Protein AF-A0A7Z1MGB6-F1 (afdb_monomer_lite)

Structure (mmCIF, N/CA/C/O backbone):
data_AF-A0A7Z1MGB6-F1
#
_entry.id   AF-A0A7Z1MGB6-F1
#
loop_
_atom_site.group_PDB
_atom_site.id
_atom_site.type_symbol
_atom_site.label_atom_id
_atom_site.label_alt_id
_atom_site.label_comp_id
_atom_site.label_asym_id
_atom_site.label_entity_id
_atom_site.label_seq_id
_atom_site.pdbx_PDB_ins_code
_atom_site.Cartn_x
_atom_site.Cartn_y
_atom_site.Cartn_z
_atom_site.occupancy
_atom_site.B_iso_or_equiv
_atom_site.auth_seq_id
_atom_site.auth_comp_id
_atom_site.auth_asym_id
_atom_site.auth_atom_id
_atom_site.pdbx_PDB_model_num
ATOM 1 N N . MET A 1 1 ? 28.156 0.388 -32.084 1.00 47.12 1 MET A N 1
ATOM 2 C CA . MET A 1 1 ? 27.018 0.775 -31.226 1.00 47.12 1 MET A CA 1
ATOM 3 C C . MET A 1 1 ? 27.277 0.193 -29.857 1.00 47.12 1 MET A C 1
ATOM 5 O O . MET A 1 1 ? 27.339 -1.025 -29.731 1.00 47.12 1 MET A O 1
ATOM 9 N N . ASP A 1 2 ? 27.576 1.076 -28.914 1.00 39.97 2 ASP A N 1
ATOM 10 C CA . ASP A 1 2 ? 28.070 0.761 -27.578 1.00 39.97 2 ASP A CA 1
ATOM 11 C C . ASP A 1 2 ? 26.962 0.119 -26.721 1.00 39.97 2 ASP A C 1
ATOM 13 O O . ASP A 1 2 ? 25.780 0.426 -26.888 1.00 39.97 2 ASP A O 1
ATOM 17 N N . TYR A 1 3 ? 27.312 -0.806 -25.827 1.00 48.50 3 TYR A N 1
ATOM 18 C CA . TYR A 1 3 ? 26.340 -1.604 -25.053 1.00 48.50 3 TYR A CA 1
ATOM 19 C C . TYR A 1 3 ? 25.435 -0.731 -24.155 1.00 48.50 3 TYR A C 1
ATOM 21 O O . TYR A 1 3 ? 24.328 -1.139 -23.797 1.00 48.50 3 TYR A O 1
ATOM 29 N N . GLN A 1 4 ? 25.894 0.484 -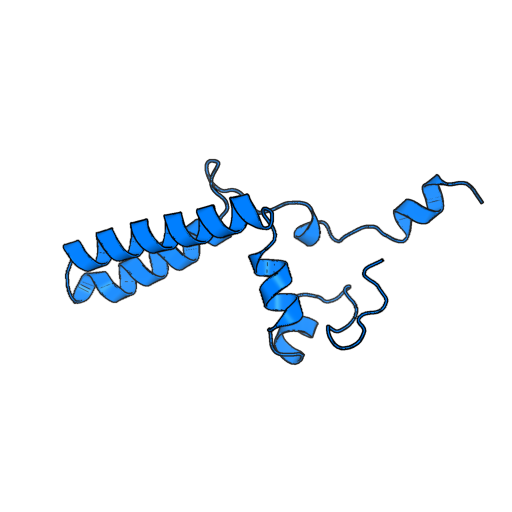23.839 1.00 49.88 4 GLN A N 1
ATOM 30 C CA . GLN A 1 4 ? 25.198 1.497 -23.043 1.00 49.88 4 GLN A CA 1
ATOM 31 C C . GLN A 1 4 ? 23.937 2.054 -23.732 1.00 49.88 4 GLN A C 1
ATOM 33 O O . GLN A 1 4 ? 22.933 2.296 -23.064 1.00 49.88 4 GLN A O 1
ATOM 38 N N . ASP A 1 5 ? 23.921 2.160 -25.067 1.00 46.69 5 ASP A N 1
ATOM 39 C CA . ASP A 1 5 ? 22.771 2.704 -25.816 1.00 46.69 5 ASP A CA 1
ATOM 40 C C . ASP A 1 5 ? 21.545 1.781 -25.768 1.00 46.69 5 ASP A C 1
ATOM 42 O O . ASP A 1 5 ? 20.397 2.230 -25.783 1.00 46.69 5 ASP A O 1
ATOM 46 N N . LYS A 1 6 ? 21.763 0.464 -25.659 1.00 46.59 6 LYS A N 1
ATOM 47 C CA . LYS A 1 6 ? 20.662 -0.504 -25.557 1.00 46.59 6 LYS A CA 1
ATOM 48 C C . LYS A 1 6 ? 19.921 -0.387 -24.228 1.00 46.59 6 LYS A C 1
ATOM 50 O O . LYS A 1 6 ? 18.713 -0.593 -24.199 1.00 46.59 6 LYS A O 1
ATOM 55 N N . GLN A 1 7 ? 20.606 -0.024 -23.145 1.00 47.78 7 GLN A N 1
ATOM 56 C CA . GLN A 1 7 ? 19.970 0.160 -21.836 1.00 47.78 7 GLN A CA 1
ATOM 57 C C . GLN A 1 7 ? 19.128 1.442 -21.786 1.00 47.78 7 GLN A C 1
ATOM 59 O O . GLN A 1 7 ? 18.072 1.448 -21.157 1.00 47.78 7 GLN A O 1
ATOM 64 N N . ALA A 1 8 ? 19.522 2.483 -22.527 1.00 48.97 8 ALA A N 1
ATOM 65 C CA . ALA A 1 8 ? 18.729 3.703 -22.670 1.00 48.97 8 ALA A CA 1
ATOM 66 C C . ALA A 1 8 ? 17.390 3.458 -23.403 1.00 48.97 8 ALA A C 1
ATOM 68 O O . ALA A 1 8 ? 16.373 4.068 -23.064 1.00 48.97 8 ALA A O 1
ATOM 69 N N . LEU A 1 9 ? 17.345 2.513 -24.351 1.00 46.81 9 LEU A N 1
ATOM 70 C CA . LEU A 1 9 ? 16.109 2.104 -25.039 1.00 46.81 9 LEU A CA 1
ATOM 71 C C . LEU A 1 9 ? 15.123 1.337 -24.138 1.00 46.81 9 LEU A C 1
ATOM 73 O O . LEU A 1 9 ? 13.915 1.421 -24.355 1.00 46.81 9 LEU A O 1
ATOM 77 N N . PHE A 1 10 ? 15.613 0.661 -2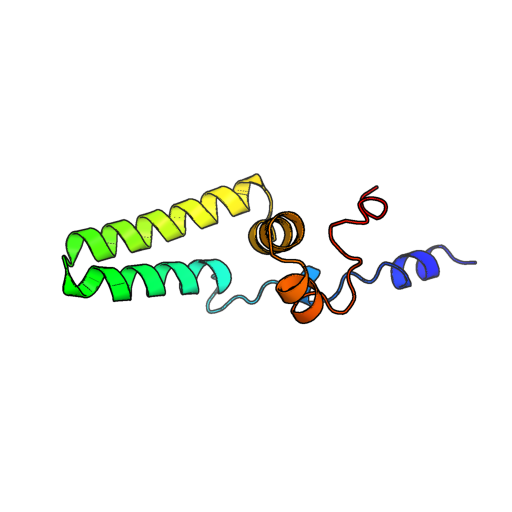3.095 1.00 51.28 10 PHE A N 1
ATOM 78 C CA . PHE A 1 10 ? 14.803 -0.003 -22.066 1.00 51.28 10 PHE A CA 1
ATOM 79 C C . PHE A 1 10 ? 14.765 0.799 -20.763 1.00 51.28 10 PHE A C 1
ATOM 81 O O . PHE A 1 10 ? 14.781 0.223 -19.673 1.00 51.28 10 PHE A O 1
ATOM 88 N N . THR A 1 11 ? 14.715 2.132 -20.847 1.00 49.72 11 THR A N 1
ATOM 89 C CA . THR A 1 11 ? 14.499 2.963 -19.658 1.00 49.72 11 THR A CA 1
ATOM 90 C C . THR A 1 11 ? 13.104 2.658 -19.111 1.00 49.72 11 THR A C 1
ATOM 92 O O . THR A 1 11 ? 12.105 3.249 -19.536 1.00 49.72 11 THR A O 1
ATOM 95 N N . PHE A 1 12 ? 13.019 1.690 -18.192 1.00 52.50 12 PHE A N 1
ATOM 96 C CA . PHE A 1 12 ? 11.799 1.407 -17.457 1.00 52.50 12 PHE A CA 1
ATOM 97 C C . PHE A 1 12 ? 11.345 2.722 -16.829 1.00 52.50 12 PHE A C 1
ATOM 99 O O . PHE A 1 12 ? 12.154 3.408 -16.200 1.00 52.50 12 PHE A O 1
ATOM 106 N N . PRO A 1 13 ? 10.083 3.123 -17.029 1.00 54.53 13 PRO A N 1
ATOM 107 C CA . PRO A 1 13 ? 9.606 4.387 -16.504 1.00 54.53 13 PRO A CA 1
ATOM 108 C C . PRO A 1 13 ? 9.908 4.493 -15.007 1.00 54.53 13 PRO A C 1
ATOM 110 O O . PRO A 1 13 ? 9.788 3.499 -14.301 1.00 54.53 13 PRO A O 1
ATOM 113 N N . ASN A 1 14 ? 10.248 5.675 -14.492 1.00 52.44 14 ASN A N 1
ATOM 114 C CA . ASN A 1 14 ? 10.584 5.822 -13.068 1.00 52.44 14 ASN A CA 1
ATOM 115 C C . ASN A 1 14 ? 9.455 5.341 -12.138 1.00 52.44 14 ASN A C 1
ATOM 117 O O . ASN A 1 14 ? 9.738 4.737 -11.113 1.00 52.44 14 ASN A O 1
ATOM 121 N N . TYR A 1 15 ? 8.181 5.474 -12.529 1.00 55.75 15 TYR A N 1
ATOM 122 C CA . TYR A 1 15 ? 7.050 4.894 -11.781 1.00 55.75 15 TYR A CA 1
ATOM 123 C C . TYR A 1 15 ? 7.070 3.352 -11.748 1.00 55.75 15 TYR A C 1
ATOM 125 O O . TYR A 1 15 ? 6.468 2.730 -10.875 1.00 55.75 15 TYR A O 1
ATOM 133 N N . LEU A 1 16 ? 7.782 2.739 -12.696 1.00 55.09 16 LEU A N 1
ATOM 134 C CA . LEU A 1 16 ? 8.101 1.322 -12.852 1.00 55.09 16 LEU A CA 1
ATOM 135 C C . LEU A 1 16 ? 9.424 0.912 -12.154 1.00 55.09 16 LEU A C 1
ATOM 137 O O . LEU A 1 16 ? 9.670 -0.285 -12.037 1.00 55.09 16 LEU A O 1
ATOM 141 N N . GLN A 1 17 ? 10.203 1.854 -11.589 1.00 53.00 17 GLN A N 1
ATOM 142 C CA . GLN A 1 17 ? 11.407 1.588 -10.770 1.00 53.00 17 GLN A CA 1
ATOM 143 C C . GLN A 1 17 ? 11.330 2.064 -9.303 1.00 53.00 17 GLN A C 1
ATOM 145 O O . GLN A 1 17 ? 11.515 1.246 -8.403 1.00 53.00 17 GLN A O 1
ATOM 150 N N . SER A 1 18 ? 10.859 3.279 -9.000 1.00 55.06 18 SER A N 1
ATOM 151 C CA . SER A 1 18 ? 10.626 3.769 -7.627 1.00 55.06 18 SER A CA 1
ATOM 152 C C . SER A 1 18 ? 9.162 3.641 -7.167 1.00 55.06 18 SER A C 1
ATOM 154 O O . SER A 1 18 ? 8.233 4.086 -7.840 1.00 55.06 18 SER A O 1
ATOM 156 N N . GLY A 1 19 ? 8.936 2.946 -6.048 1.00 62.62 19 GLY A N 1
ATOM 157 C CA . GLY A 1 19 ? 7.650 2.965 -5.341 1.00 62.62 19 GLY A CA 1
ATOM 158 C C . GLY A 1 19 ? 7.580 4.198 -4.443 1.00 62.62 19 GLY A C 1
ATOM 159 O O . GLY A 1 19 ? 8.594 4.580 -3.856 1.00 62.62 19 GLY A O 1
ATOM 160 N N . ILE A 1 20 ? 6.415 4.841 -4.348 1.00 65.50 20 ILE A N 1
ATOM 161 C CA . ILE A 1 20 ? 6.244 5.993 -3.457 1.00 65.50 20 ILE A CA 1
ATOM 162 C C . ILE A 1 20 ? 6.167 5.460 -2.027 1.00 65.50 20 ILE A C 1
ATOM 164 O O . ILE A 1 20 ? 5.206 4.789 -1.649 1.00 65.50 20 ILE A O 1
ATOM 168 N N . ASN A 1 21 ? 7.195 5.755 -1.236 1.00 71.25 21 ASN A N 1
ATOM 169 C CA . ASN A 1 21 ? 7.247 5.400 0.175 1.00 71.25 21 ASN A CA 1
ATOM 170 C C . ASN A 1 21 ? 6.943 6.644 1.013 1.00 71.25 21 ASN A C 1
ATOM 172 O O . ASN A 1 21 ? 7.597 7.673 0.856 1.00 71.25 21 ASN A O 1
ATOM 176 N N . ILE A 1 22 ? 5.981 6.538 1.925 1.00 68.75 22 ILE A N 1
ATOM 177 C CA . ILE A 1 22 ? 5.693 7.547 2.943 1.00 68.75 22 ILE A CA 1
ATOM 178 C C . ILE A 1 22 ? 6.089 6.947 4.291 1.00 68.75 22 ILE A C 1
ATOM 180 O O . ILE A 1 22 ? 5.637 5.863 4.647 1.00 68.75 22 ILE A O 1
ATOM 184 N N . ALA A 1 23 ? 6.962 7.634 5.031 1.00 69.69 23 ALA A N 1
ATOM 185 C CA . ALA A 1 23 ? 7.428 7.197 6.353 1.00 69.69 23 ALA A CA 1
ATOM 186 C C . ALA A 1 23 ? 8.008 5.760 6.386 1.00 69.69 23 ALA A C 1
ATOM 188 O O . ALA A 1 23 ? 7.829 5.030 7.355 1.00 69.69 23 ALA A O 1
ATOM 189 N N . GLY A 1 24 ? 8.687 5.334 5.312 1.00 69.88 24 GLY A N 1
ATOM 190 C CA . GLY A 1 24 ? 9.282 3.992 5.206 1.00 69.88 24 GLY A CA 1
ATOM 191 C C . GLY A 1 24 ? 8.307 2.882 4.797 1.00 69.88 24 GLY A C 1
ATOM 192 O O . GLY A 1 24 ? 8.732 1.745 4.594 1.00 69.88 24 GLY A O 1
ATOM 193 N N . PHE A 1 25 ? 7.027 3.209 4.607 1.00 66.12 25 PHE A N 1
ATOM 194 C CA . PHE A 1 25 ? 6.008 2.284 4.130 1.00 66.12 25 PHE A CA 1
ATOM 195 C C . PHE A 1 25 ? 5.555 2.655 2.715 1.00 66.12 25 PHE A C 1
ATOM 197 O O . PHE A 1 25 ? 5.355 3.834 2.414 1.00 66.12 25 PHE A O 1
ATOM 204 N N . PRO A 1 26 ? 5.370 1.676 1.823 1.00 76.81 26 PRO A N 1
ATOM 205 C CA . PRO A 1 26 ? 4.878 1.950 0.481 1.00 76.81 26 PRO A CA 1
ATOM 206 C C . PRO A 1 26 ? 3.409 2.381 0.535 1.00 76.81 26 PRO A C 1
ATOM 208 O O . PRO A 1 26 ? 2.565 1.711 1.137 1.00 76.81 26 PRO A O 1
ATOM 211 N N . ILE A 1 27 ? 3.093 3.497 -0.123 1.00 77.75 27 ILE A N 1
ATOM 212 C CA . ILE A 1 27 ? 1.758 4.111 -0.094 1.00 77.75 27 ILE A CA 1
ATOM 213 C C . ILE A 1 27 ? 0.670 3.157 -0.606 1.00 77.75 27 ILE A C 1
ATOM 215 O O . ILE A 1 27 ? -0.449 3.152 -0.096 1.00 77.75 27 ILE A O 1
ATOM 219 N N . ASP A 1 28 ? 1.044 2.282 -1.540 1.00 76.62 28 ASP A N 1
ATOM 220 C CA . ASP A 1 28 ? 0.168 1.286 -2.154 1.00 76.62 28 ASP A CA 1
ATOM 221 C C . ASP A 1 28 ? -0.312 0.211 -1.161 1.00 76.62 28 ASP A C 1
ATOM 223 O O . ASP A 1 28 ? -1.279 -0.488 -1.440 1.00 76.62 28 ASP A O 1
ATOM 227 N N . GLU A 1 29 ? 0.363 0.037 -0.017 1.00 79.00 29 GLU A N 1
ATOM 228 C CA . GLU A 1 29 ? -0.100 -0.830 1.084 1.00 79.00 29 GLU A CA 1
ATOM 229 C C . GLU A 1 29 ? -1.026 -0.082 2.044 1.00 79.00 29 GLU A C 1
ATOM 231 O O . GLU A 1 29 ? -2.028 -0.626 2.515 1.00 79.00 29 GLU A O 1
ATOM 236 N N . ILE A 1 30 ? -0.688 1.172 2.344 1.00 83.62 30 ILE A N 1
ATOM 237 C CA . ILE A 1 30 ? -1.382 1.972 3.354 1.00 83.62 30 ILE A CA 1
ATOM 238 C C . ILE A 1 30 ? -2.763 2.398 2.855 1.00 83.62 30 ILE A C 1
ATOM 240 O O . ILE A 1 30 ? -3.749 2.252 3.575 1.00 83.62 30 ILE A O 1
ATOM 244 N N . LEU A 1 31 ? -2.845 2.897 1.622 1.00 86.19 31 LEU A N 1
ATOM 245 C CA . LEU A 1 31 ? -4.070 3.454 1.053 1.00 86.19 31 LEU A CA 1
ATOM 246 C C . LEU A 1 31 ? -5.249 2.457 1.041 1.00 86.19 31 LEU A C 1
ATOM 248 O O . LEU A 1 31 ? -6.304 2.809 1.576 1.00 86.19 31 LEU A O 1
ATOM 252 N N . PRO A 1 32 ? -5.112 1.211 0.535 1.00 86.12 32 PRO A N 1
ATOM 253 C CA . PRO A 1 32 ? -6.207 0.239 0.588 1.00 86.12 32 PRO A CA 1
ATOM 254 C C . PRO A 1 32 ? -6.548 -0.196 2.020 1.00 86.12 32 PRO A C 1
ATOM 256 O O . PRO A 1 32 ? -7.716 -0.434 2.326 1.00 86.12 32 PRO A O 1
ATOM 259 N N . SER A 1 33 ? -5.558 -0.255 2.914 1.00 87.44 33 SER A N 1
ATOM 260 C CA . SER A 1 33 ? -5.771 -0.636 4.316 1.00 87.44 33 SER A CA 1
ATOM 261 C C . SER A 1 33 ? -6.594 0.419 5.068 1.00 87.44 33 SER A C 1
ATOM 263 O O . SER A 1 33 ? -7.555 0.077 5.759 1.00 87.44 33 SER A O 1
ATOM 265 N N . ILE A 1 34 ? -6.290 1.708 4.868 1.00 89.38 34 ILE A N 1
ATOM 266 C CA . ILE A 1 34 ? -7.069 2.829 5.422 1.00 89.38 34 ILE A CA 1
ATOM 267 C C . ILE A 1 34 ? -8.484 2.857 4.837 1.00 89.38 34 ILE A C 1
ATOM 269 O O . ILE A 1 34 ? -9.441 3.109 5.568 1.00 89.38 34 ILE A O 1
ATOM 273 N N . LEU A 1 35 ? -8.637 2.576 3.541 1.00 90.50 35 LEU A N 1
ATOM 274 C CA . LEU A 1 35 ? -9.946 2.553 2.889 1.00 90.50 35 LEU A CA 1
ATOM 275 C C . LEU A 1 35 ? -10.854 1.489 3.521 1.00 90.50 35 LEU A C 1
ATOM 277 O O . LEU A 1 35 ? -11.994 1.783 3.883 1.00 90.50 35 LEU A O 1
ATOM 281 N N . VAL A 1 36 ? -10.337 0.276 3.736 1.00 89.75 36 VAL A N 1
ATOM 282 C CA . VAL A 1 36 ? -11.092 -0.791 4.410 1.00 89.75 36 VAL A CA 1
ATOM 283 C C . VAL A 1 36 ? -11.366 -0.465 5.872 1.00 89.75 36 VAL A C 1
ATOM 285 O O . VAL A 1 36 ? -12.474 -0.717 6.345 1.00 89.75 36 VAL A O 1
ATOM 288 N N . PHE A 1 37 ? -10.413 0.152 6.572 1.00 91.38 37 PHE A N 1
ATOM 289 C CA . PHE A 1 37 ? -10.653 0.649 7.922 1.00 91.38 37 PHE A CA 1
ATOM 290 C C . PHE A 1 37 ? -11.831 1.631 7.952 1.00 91.38 37 PHE A C 1
ATOM 292 O O . PHE A 1 37 ? -12.762 1.426 8.724 1.00 91.38 37 PHE A O 1
ATOM 299 N N . ALA A 1 38 ? -11.832 2.647 7.084 1.00 89.94 38 ALA A N 1
ATOM 300 C CA . ALA A 1 38 ? -12.880 3.664 7.028 1.00 89.94 38 ALA A CA 1
ATOM 301 C C . ALA A 1 38 ? -14.261 3.073 6.692 1.00 89.94 38 ALA A C 1
ATOM 303 O O . ALA A 1 38 ? -15.257 3.465 7.300 1.00 89.94 38 ALA A O 1
ATOM 304 N N . LEU A 1 39 ? -14.322 2.099 5.776 1.00 91.12 39 LEU A N 1
ATOM 305 C CA . LEU A 1 39 ? -15.567 1.403 5.434 1.00 91.12 39 LEU A CA 1
ATOM 306 C C . LEU A 1 39 ? -16.116 0.580 6.606 1.00 91.12 39 LEU A C 1
ATOM 308 O O . LEU A 1 39 ? -17.310 0.630 6.895 1.00 91.12 39 LEU A O 1
ATOM 312 N N . LEU A 1 40 ? -15.253 -0.176 7.289 1.00 90.56 40 LEU A N 1
ATOM 313 C CA . LEU A 1 40 ? -15.662 -1.084 8.362 1.00 90.56 40 LEU A CA 1
ATOM 314 C C . LEU A 1 40 ? -15.846 -0.382 9.715 1.00 90.56 40 LEU A C 1
ATOM 316 O O . LEU A 1 40 ? -16.500 -0.939 10.600 1.00 90.56 40 LEU A O 1
ATOM 320 N N . PHE A 1 41 ? -15.310 0.832 9.883 1.00 88.81 41 PHE A N 1
ATOM 321 C CA . PHE A 1 41 ? -15.331 1.572 11.148 1.00 88.81 41 PHE A CA 1
ATOM 322 C C . PHE A 1 41 ? -16.749 1.806 11.678 1.00 88.81 41 PHE A C 1
ATOM 324 O O . PHE A 1 41 ? -16.983 1.691 12.881 1.00 88.81 41 PHE A O 1
ATOM 331 N N . ASN A 1 42 ? -17.698 2.077 10.777 1.00 87.44 42 ASN A N 1
ATOM 332 C CA . ASN A 1 42 ? -19.099 2.314 11.131 1.00 87.44 42 ASN A CA 1
ATOM 333 C C . ASN A 1 42 ? -19.853 1.032 11.523 1.00 87.44 42 ASN A C 1
ATOM 335 O O . ASN A 1 42 ? -20.869 1.115 12.204 1.00 87.44 42 ASN A O 1
ATOM 339 N N . PHE A 1 43 ? -19.360 -0.144 11.124 1.00 87.56 43 PHE A N 1
ATOM 340 C CA . PHE A 1 43 ? -19.996 -1.425 11.435 1.00 87.56 43 PHE A CA 1
ATOM 341 C C . PHE A 1 43 ? -19.485 -2.006 12.750 1.00 87.56 43 PHE A C 1
ATOM 343 O O . PHE A 1 43 ? -20.264 -2.303 13.653 1.00 87.56 43 PHE A O 1
ATOM 350 N N . ASN A 1 44 ? -18.170 -2.201 12.863 1.00 90.88 44 ASN A N 1
ATOM 351 C CA . ASN A 1 44 ? -17.561 -2.768 14.059 1.00 90.88 44 ASN A CA 1
ATOM 352 C C . ASN A 1 44 ? -16.074 -2.410 14.121 1.00 90.88 44 ASN A C 1
ATOM 354 O O . ASN A 1 44 ? -15.288 -2.791 13.254 1.00 90.88 44 ASN A O 1
ATOM 358 N N . LYS A 1 45 ? -15.675 -1.729 15.199 1.00 91.06 45 LYS A N 1
ATOM 359 C CA . LYS A 1 45 ? -14.305 -1.236 15.406 1.00 91.06 45 LYS A CA 1
ATOM 360 C C . LYS A 1 45 ? -13.270 -2.365 15.438 1.00 91.06 45 LYS A C 1
ATOM 362 O O . LYS A 1 45 ? -12.186 -2.204 14.889 1.00 91.06 45 LYS A O 1
ATOM 367 N N . ILE A 1 46 ? -13.604 -3.512 16.036 1.00 92.06 46 ILE A N 1
ATOM 368 C CA . ILE A 1 46 ? -12.689 -4.662 16.123 1.00 92.06 46 ILE A CA 1
ATOM 369 C C . ILE A 1 46 ? -12.482 -5.267 14.733 1.00 92.06 46 ILE A C 1
ATOM 371 O O . ILE A 1 46 ? -11.349 -5.526 14.333 1.00 92.06 46 ILE A O 1
ATOM 375 N N . VAL A 1 47 ? -13.568 -5.425 13.971 1.00 90.88 47 VAL A N 1
ATOM 376 C CA . VAL A 1 47 ? -13.516 -5.943 12.595 1.00 90.88 47 VAL A CA 1
ATOM 377 C C . VAL A 1 47 ? -12.777 -4.971 11.677 1.00 90.88 47 VAL A C 1
ATOM 379 O O . VAL A 1 47 ? -11.997 -5.409 10.839 1.00 90.88 47 VAL A O 1
ATOM 382 N N . ALA A 1 48 ? -12.948 -3.661 11.864 1.00 89.50 48 ALA A N 1
ATOM 383 C CA . ALA A 1 48 ? -12.226 -2.645 11.105 1.00 89.50 48 ALA A CA 1
ATOM 384 C C . ALA A 1 48 ? -10.712 -2.710 11.342 1.00 89.50 48 ALA A C 1
ATOM 386 O O . ALA A 1 48 ? -9.936 -2.682 10.387 1.00 89.50 48 ALA A O 1
ATOM 387 N N . ILE A 1 49 ? -10.287 -2.844 12.603 1.00 91.25 49 ILE A N 1
ATOM 388 C CA . ILE A 1 49 ? -8.868 -2.980 12.959 1.00 91.25 49 ILE A CA 1
ATOM 389 C C . ILE A 1 49 ? -8.302 -4.29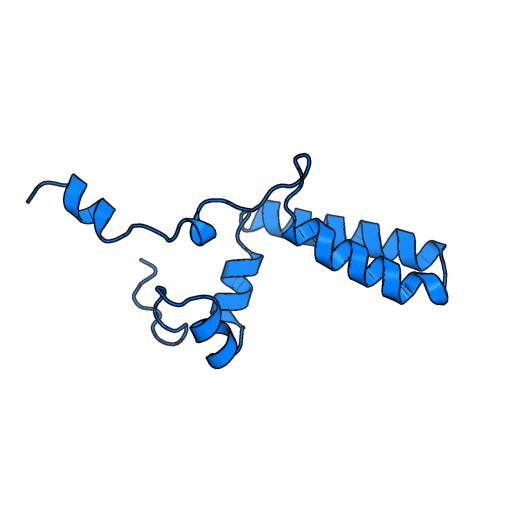5 12.411 1.00 91.25 49 ILE A C 1
ATOM 391 O O . ILE A 1 49 ? -7.264 -4.283 11.749 1.00 91.25 49 ILE A O 1
ATOM 395 N N . ALA A 1 50 ? -8.994 -5.418 12.630 1.00 92.31 50 ALA A N 1
ATOM 396 C CA . ALA A 1 50 ? -8.569 -6.725 12.131 1.00 92.31 50 ALA A CA 1
ATOM 397 C C . ALA A 1 50 ? -8.496 -6.756 10.596 1.00 92.31 50 ALA A C 1
ATOM 399 O O . ALA A 1 50 ? -7.532 -7.273 10.035 1.00 92.31 50 ALA A O 1
ATOM 400 N N . GLY A 1 51 ? -9.474 -6.150 9.919 1.00 90.81 51 GLY A N 1
ATOM 401 C CA . GLY A 1 51 ? -9.510 -6.011 8.467 1.00 90.81 51 GLY A CA 1
ATOM 402 C C . GLY A 1 51 ? -8.350 -5.170 7.941 1.00 90.81 51 GLY A C 1
ATOM 403 O O . GLY A 1 51 ? -7.667 -5.603 7.019 1.00 90.81 51 GLY A O 1
ATOM 404 N N . CYS A 1 52 ? -8.073 -4.021 8.563 1.00 90.69 52 CYS A N 1
ATOM 405 C CA . CYS A 1 52 ? -6.954 -3.146 8.203 1.00 90.69 52 CYS A CA 1
ATOM 406 C C . CYS A 1 52 ? -5.600 -3.863 8.320 1.00 90.69 52 CYS A C 1
ATOM 408 O O . CYS A 1 52 ? -4.828 -3.900 7.360 1.00 90.69 52 CYS A O 1
ATOM 410 N N . ILE A 1 53 ? -5.336 -4.497 9.468 1.00 89.62 53 ILE A N 1
ATOM 411 C CA . ILE A 1 53 ? -4.091 -5.242 9.705 1.00 89.62 53 ILE A CA 1
ATOM 412 C C . ILE A 1 53 ? -3.993 -6.438 8.752 1.00 89.62 53 ILE A C 1
ATOM 414 O O . ILE A 1 53 ? -2.942 -6.667 8.154 1.00 89.62 53 ILE A O 1
ATOM 418 N N . GLY A 1 54 ? -5.086 -7.185 8.578 1.00 91.19 54 GLY A N 1
ATOM 419 C CA . GLY A 1 54 ? -5.138 -8.344 7.693 1.00 91.19 54 GLY A CA 1
ATOM 420 C C . GLY A 1 54 ? -4.828 -7.984 6.241 1.00 91.19 54 GLY A C 1
ATOM 421 O O . GLY A 1 54 ? -4.016 -8.655 5.605 1.00 91.19 54 GLY A O 1
ATOM 422 N N . LEU A 1 55 ? -5.408 -6.897 5.726 1.00 88.75 55 LEU A N 1
ATOM 423 C CA . LEU A 1 55 ? -5.145 -6.420 4.367 1.00 88.75 55 LEU A CA 1
ATOM 424 C C . LEU A 1 55 ? -3.711 -5.934 4.196 1.00 88.75 55 LEU A C 1
ATOM 426 O O . LEU A 1 55 ? -3.054 -6.317 3.227 1.00 88.75 55 LEU A O 1
ATOM 430 N N . PHE A 1 56 ? -3.206 -5.165 5.159 1.00 89.00 56 PHE A N 1
ATOM 431 C CA . PHE A 1 56 ? -1.823 -4.706 5.153 1.00 89.00 56 PHE A CA 1
ATOM 432 C C . PHE A 1 56 ? -0.841 -5.887 5.093 1.00 89.00 56 PHE A C 1
ATOM 434 O O . PHE A 1 56 ? 0.036 -5.933 4.228 1.00 89.00 56 PHE A O 1
ATOM 441 N N . LEU A 1 57 ? -1.026 -6.892 5.957 1.00 88.19 57 LEU A N 1
ATOM 442 C CA . LEU A 1 57 ? -0.195 -8.098 5.974 1.00 88.19 57 LEU A CA 1
ATOM 443 C C . LEU A 1 57 ? -0.353 -8.937 4.704 1.00 88.19 57 LEU A C 1
ATOM 445 O O . LEU A 1 57 ? 0.635 -9.492 4.218 1.00 88.19 57 LEU A O 1
ATOM 449 N N . CYS A 1 58 ? -1.562 -9.019 4.146 1.00 86.75 58 CYS A N 1
ATOM 450 C CA . CYS A 1 58 ? -1.826 -9.739 2.905 1.00 86.75 58 CYS A CA 1
ATOM 451 C C . CYS A 1 58 ? -1.055 -9.111 1.735 1.00 86.75 58 CYS A C 1
ATOM 453 O O . CYS A 1 58 ? -0.277 -9.794 1.064 1.00 86.75 58 CYS A O 1
ATOM 455 N N . ILE A 1 59 ? -1.170 -7.792 1.551 1.00 84.31 59 ILE A N 1
ATOM 456 C CA . ILE A 1 59 ? -0.455 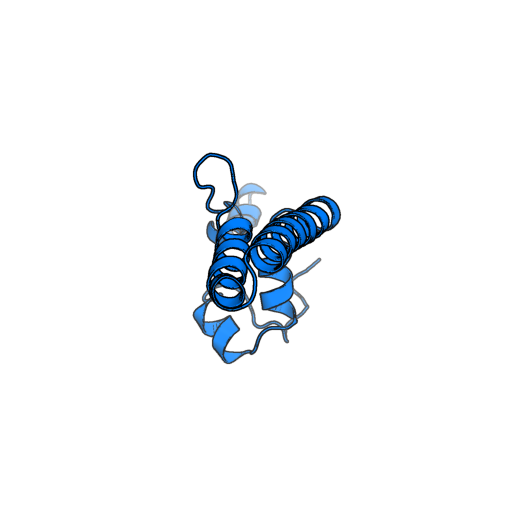-7.063 0.496 1.00 84.31 59 ILE A CA 1
ATOM 457 C C . ILE A 1 59 ? 1.060 -7.163 0.703 1.00 84.31 59 ILE A C 1
ATOM 459 O O . ILE A 1 59 ? 1.799 -7.427 -0.250 1.00 84.31 59 ILE A O 1
ATOM 463 N N . ARG A 1 60 ? 1.534 -7.012 1.945 1.00 83.44 60 ARG A N 1
ATOM 464 C CA . ARG A 1 60 ? 2.956 -7.145 2.278 1.00 83.44 60 ARG A CA 1
ATOM 465 C C . ARG A 1 60 ? 3.484 -8.545 1.967 1.00 83.44 60 ARG A C 1
ATOM 467 O O . ARG A 1 60 ? 4.553 -8.675 1.379 1.00 83.44 60 ARG A O 1
ATOM 474 N N . SER A 1 61 ? 2.725 -9.589 2.291 1.00 84.31 61 SER A N 1
ATOM 475 C CA . SER A 1 61 ? 3.088 -10.979 1.984 1.00 84.31 61 SER A CA 1
ATOM 476 C C . SER A 1 61 ? 3.177 -11.223 0.476 1.00 84.31 61 SER A C 1
ATOM 478 O O . SER A 1 61 ? 4.116 -11.870 0.010 1.00 84.31 61 SER A O 1
ATOM 480 N N . LEU A 1 62 ? 2.243 -10.662 -0.298 1.00 82.25 62 LEU A N 1
ATOM 481 C CA . LEU A 1 62 ? 2.279 -10.703 -1.761 1.00 82.25 62 LEU A CA 1
ATOM 482 C C . LEU A 1 62 ? 3.520 -9.994 -2.312 1.00 82.25 62 LEU A C 1
ATOM 484 O O . LEU A 1 62 ? 4.222 -10.553 -3.151 1.00 82.25 62 LEU A O 1
ATOM 488 N N . LYS A 1 63 ? 3.842 -8.802 -1.809 1.00 76.75 63 LYS A N 1
ATOM 489 C CA . LYS A 1 63 ? 5.022 -8.048 -2.251 1.00 76.75 63 LYS A CA 1
ATOM 490 C C . LYS A 1 63 ? 6.345 -8.704 -1.868 1.00 76.75 63 LYS A C 1
ATOM 492 O O . LYS A 1 63 ? 7.290 -8.624 -2.644 1.00 76.75 63 LYS A O 1
ATOM 497 N N . ILE A 1 64 ? 6.419 -9.375 -0.717 1.00 79.69 64 ILE A N 1
ATOM 498 C CA . ILE A 1 64 ? 7.602 -10.163 -0.337 1.00 79.69 64 ILE A CA 1
ATOM 499 C C . ILE A 1 64 ? 7.812 -11.321 -1.324 1.00 79.69 64 ILE A C 1
ATOM 501 O O . ILE A 1 64 ? 8.946 -11.596 -1.701 1.00 79.69 64 ILE A O 1
ATOM 505 N N . ARG A 1 65 ? 6.734 -11.984 -1.770 1.00 76.88 65 ARG A N 1
ATOM 506 C CA . ARG A 1 65 ? 6.816 -13.152 -2.666 1.00 76.88 65 ARG A CA 1
ATOM 507 C C . ARG A 1 65 ? 7.028 -12.798 -4.137 1.00 76.88 65 ARG A C 1
ATOM 509 O O . ARG A 1 65 ? 7.798 -13.469 -4.810 1.00 76.88 65 ARG A O 1
ATOM 516 N N . PHE A 1 66 ? 6.334 -11.781 -4.638 1.00 71.12 66 PHE A N 1
ATOM 517 C CA . PHE A 1 66 ? 6.290 -11.450 -6.068 1.00 71.12 66 PHE A CA 1
ATOM 518 C C . PHE A 1 66 ? 7.031 -10.153 -6.426 1.00 71.12 66 PHE A C 1
ATOM 520 O O . PHE A 1 66 ? 7.034 -9.733 -7.582 1.00 71.12 66 PHE A O 1
ATOM 527 N N . GLY A 1 67 ? 7.656 -9.506 -5.443 1.00 69.25 67 GLY A N 1
ATOM 528 C CA . GLY A 1 67 ? 8.353 -8.236 -5.603 1.00 69.25 67 GLY A CA 1
ATOM 529 C C . GLY A 1 67 ? 7.469 -7.021 -5.311 1.00 69.25 67 GLY A C 1
ATOM 530 O O . GLY A 1 67 ? 6.237 -7.062 -5.371 1.00 69.25 67 GLY A O 1
ATOM 531 N N . SER A 1 68 ? 8.114 -5.889 -5.016 1.00 65.88 68 SER A N 1
ATOM 532 C CA . SER A 1 68 ? 7.458 -4.645 -4.571 1.00 65.88 68 SER A CA 1
ATOM 533 C C . SER A 1 68 ? 6.424 -4.085 -5.559 1.00 65.88 68 SER A C 1
ATOM 535 O O . SER A 1 68 ? 5.560 -3.299 -5.174 1.00 65.88 68 SER A O 1
ATOM 537 N N . ARG A 1 69 ? 6.488 -4.521 -6.823 1.00 66.44 69 ARG A N 1
ATOM 538 C CA . ARG A 1 69 ? 5.700 -4.029 -7.962 1.00 66.44 69 ARG A CA 1
ATOM 539 C C . ARG A 1 69 ? 4.600 -4.982 -8.404 1.00 66.44 69 ARG A C 1
ATOM 541 O O . ARG A 1 69 ? 3.989 -4.751 -9.446 1.00 66.44 69 ARG A O 1
ATOM 548 N N . PHE A 1 70 ? 4.318 -6.009 -7.602 1.00 71.00 70 PHE A N 1
ATOM 549 C CA . PHE A 1 70 ? 3.280 -6.992 -7.891 1.00 71.00 70 PHE A CA 1
ATOM 550 C C . PHE A 1 70 ? 1.936 -6.345 -8.233 1.00 71.00 70 PHE A C 1
ATOM 552 O O . PHE A 1 70 ? 1.320 -6.746 -9.205 1.00 71.00 70 PHE A O 1
ATOM 559 N N . ILE A 1 71 ? 1.512 -5.309 -7.501 1.00 70.62 71 ILE A N 1
ATOM 560 C CA . ILE A 1 71 ? 0.220 -4.638 -7.733 1.00 70.62 71 ILE A CA 1
ATOM 561 C C . ILE A 1 71 ? 0.177 -3.987 -9.119 1.00 70.62 71 ILE A C 1
ATOM 563 O O . ILE A 1 71 ? -0.785 -4.169 -9.855 1.00 70.62 71 ILE A O 1
ATOM 567 N N . VAL A 1 72 ? 1.237 -3.270 -9.499 1.00 68.94 72 VAL A N 1
ATOM 568 C CA . VAL A 1 72 ? 1.344 -2.613 -10.810 1.00 68.94 72 VAL A CA 1
ATOM 569 C C . VAL A 1 72 ? 1.379 -3.655 -11.924 1.00 68.94 72 VAL A C 1
ATOM 571 O O . VAL A 1 72 ? 0.725 -3.482 -12.946 1.00 68.94 72 VAL A O 1
ATOM 574 N N . HIS A 1 73 ? 2.100 -4.758 -11.716 1.00 69.06 73 HIS A N 1
ATOM 575 C CA . HIS A 1 73 ? 2.165 -5.859 -12.671 1.00 69.06 73 HIS A CA 1
ATOM 576 C C . HIS A 1 73 ? 0.810 -6.572 -12.792 1.00 69.06 73 HIS A C 1
ATOM 578 O O . HIS A 1 73 ? 0.347 -6.846 -13.892 1.00 69.06 73 HIS A O 1
ATOM 584 N N . PHE A 1 74 ? 0.132 -6.807 -11.671 1.00 72.44 74 PHE A N 1
ATOM 585 C CA . PHE A 1 74 ? -1.196 -7.403 -11.617 1.00 72.44 74 PHE A CA 1
ATOM 586 C C . PHE A 1 74 ? -2.233 -6.515 -12.313 1.00 72.44 74 PHE A C 1
ATOM 588 O O . PHE A 1 74 ? -2.980 -7.004 -13.151 1.00 72.44 74 PHE A O 1
ATOM 595 N N . MET A 1 75 ? -2.231 -5.205 -12.045 1.00 69.25 75 MET A N 1
ATOM 596 C CA . MET A 1 75 ? -3.084 -4.240 -12.747 1.00 69.25 75 MET A CA 1
ATOM 597 C C . MET A 1 75 ? -2.747 -4.151 -14.235 1.00 69.25 75 MET A C 1
ATOM 599 O O . MET A 1 75 ? -3.651 -4.069 -15.052 1.00 69.25 75 MET A O 1
ATOM 603 N N . TYR A 1 76 ? -1.471 -4.215 -14.609 1.00 69.56 76 TYR A N 1
ATOM 604 C CA . TYR A 1 76 ? -1.083 -4.240 -16.016 1.00 69.56 76 TYR A CA 1
ATOM 605 C C . TYR A 1 76 ? -1.626 -5.488 -16.733 1.00 69.56 76 TYR A C 1
ATOM 607 O O . TYR A 1 76 ? -2.152 -5.389 -17.838 1.00 69.56 76 TYR A O 1
ATOM 615 N N . TRP A 1 77 ? -1.551 -6.660 -16.097 1.00 69.31 77 TRP A N 1
ATOM 616 C CA . TRP A 1 77 ? -1.994 -7.919 -16.698 1.00 69.31 77 TRP A CA 1
ATOM 617 C C . TRP A 1 77 ? -3.510 -8.118 -16.699 1.00 69.31 77 TRP A C 1
ATOM 619 O O . TRP A 1 77 ? -4.045 -8.609 -17.689 1.00 69.31 77 TRP A O 1
ATOM 629 N N . PHE A 1 78 ? -4.185 -7.759 -15.606 1.00 71.06 78 PHE A N 1
ATOM 630 C CA . PHE A 1 78 ? -5.607 -8.046 -15.374 1.00 71.06 78 PHE A CA 1
ATOM 631 C C . PHE A 1 78 ? -6.505 -6.803 -15.396 1.00 71.06 78 PHE A C 1
ATOM 633 O O . PHE A 1 78 ? -7.723 -6.929 -15.293 1.00 71.06 78 PHE A O 1
ATOM 640 N N . GLY A 1 79 ? -5.929 -5.606 -15.487 1.00 69.69 79 GLY A N 1
ATOM 641 C CA . GLY A 1 79 ? -6.675 -4.356 -15.586 1.00 69.69 79 GLY A CA 1
ATOM 642 C C . GLY A 1 79 ? -7.253 -4.130 -16.979 1.00 69.69 79 GLY A C 1
ATOM 643 O O . GLY A 1 79 ? -6.750 -4.644 -17.977 1.00 69.69 79 GLY A O 1
ATOM 644 N N . ASP A 1 80 ? -8.313 -3.328 -17.027 1.00 73.50 80 ASP A N 1
ATOM 645 C CA . ASP A 1 80 ? -8.970 -2.928 -18.267 1.00 73.50 80 ASP A CA 1
ATOM 646 C C . ASP A 1 80 ? -8.026 -2.132 -19.190 1.00 73.50 80 ASP A C 1
ATOM 648 O O . ASP A 1 80 ? -7.217 -1.316 -18.737 1.00 73.50 80 ASP A O 1
ATOM 652 N N . ASP A 1 81 ? -8.157 -2.327 -20.504 1.00 66.69 81 ASP A N 1
ATOM 653 C CA . ASP A 1 81 ? -7.274 -1.722 -21.506 1.00 66.69 81 ASP A CA 1
ATOM 654 C C . ASP A 1 81 ? -7.369 -0.184 -21.520 1.00 66.69 81 ASP A C 1
ATOM 656 O O . ASP A 1 81 ? -6.377 0.495 -21.807 1.00 66.69 81 ASP A O 1
ATOM 660 N N . ASN A 1 82 ? -8.524 0.398 -21.172 1.00 65.62 82 ASN A N 1
ATOM 661 C CA . ASN A 1 82 ? -8.675 1.856 -21.080 1.00 65.62 82 ASN A CA 1
ATOM 662 C C . ASN A 1 82 ? -7.993 2.435 -19.833 1.00 65.62 82 ASN A C 1
ATOM 664 O O . ASN A 1 82 ? -7.331 3.479 -19.912 1.00 65.62 82 ASN A O 1
ATOM 668 N N . ALA A 1 83 ? -8.098 1.744 -18.695 1.00 64.25 83 ALA A N 1
ATOM 669 C CA . ALA A 1 83 ? -7.367 2.108 -17.484 1.00 64.25 83 ALA A CA 1
ATOM 670 C C . ALA A 1 83 ? -5.853 1.977 -17.710 1.00 64.25 83 ALA A C 1
ATOM 672 O O . ALA A 1 83 ? -5.085 2.885 -17.378 1.00 64.25 83 ALA A O 1
ATOM 673 N N . ASN A 1 84 ? -5.432 0.906 -18.385 1.00 66.69 84 ASN A N 1
ATOM 674 C CA . ASN A 1 84 ? -4.033 0.654 -18.693 1.00 66.69 84 ASN A CA 1
ATOM 675 C C . ASN A 1 84 ? -3.436 1.702 -19.635 1.00 66.69 84 ASN A C 1
ATOM 677 O O . ASN A 1 84 ? -2.345 2.184 -19.360 1.00 66.69 84 ASN A O 1
ATOM 681 N N . LYS A 1 85 ? -4.136 2.147 -20.684 1.00 66.06 85 LYS A N 1
ATOM 682 C CA . LYS A 1 85 ? -3.642 3.238 -21.554 1.00 66.06 85 LYS A CA 1
ATOM 683 C C . LYS A 1 85 ? -3.441 4.559 -20.803 1.00 66.06 85 LYS A C 1
ATOM 685 O O . LYS A 1 85 ? -2.546 5.334 -21.142 1.00 66.06 85 LYS A O 1
ATOM 690 N N . THR A 1 86 ? -4.264 4.815 -19.786 1.00 65.81 86 THR A N 1
ATOM 691 C CA . THR A 1 86 ? -4.212 6.053 -18.994 1.00 65.81 86 THR A CA 1
ATOM 692 C C . THR A 1 86 ? -3.058 6.033 -17.991 1.00 65.81 86 THR A C 1
ATOM 694 O O . THR A 1 86 ? -2.340 7.026 -17.854 1.00 65.81 86 THR A O 1
ATOM 697 N N . VAL A 1 87 ? -2.859 4.892 -17.324 1.00 63.19 87 VAL A N 1
ATOM 698 C CA . VAL A 1 87 ? -1.818 4.688 -16.305 1.00 63.19 87 VAL A CA 1
ATOM 699 C C . VAL A 1 87 ? -0.454 4.398 -16.947 1.00 63.19 87 VAL A C 1
ATOM 701 O O . VAL A 1 87 ? 0.561 4.973 -16.555 1.00 63.19 87 VAL A O 1
ATOM 704 N N . PHE A 1 88 ? -0.422 3.570 -17.989 1.00 63.88 88 PHE A N 1
ATOM 705 C CA . PHE A 1 88 ? 0.776 3.087 -18.672 1.00 63.88 88 PHE A CA 1
ATOM 706 C C . PHE A 1 88 ? 0.946 3.735 -20.052 1.00 63.88 88 PHE A C 1
ATOM 708 O O . PHE A 1 88 ? 0.966 3.069 -21.082 1.00 63.88 88 PHE A O 1
ATOM 715 N N . LYS A 1 89 ? 1.129 5.060 -20.090 1.00 61.91 89 LYS A N 1
ATOM 716 C CA . LYS A 1 89 ? 1.256 5.821 -21.354 1.00 61.91 89 LYS A CA 1
ATOM 717 C C . LYS A 1 89 ? 2.440 5.414 -22.245 1.00 61.91 89 LYS A C 1
ATOM 719 O O . LYS A 1 89 ? 2.444 5.731 -23.429 1.00 61.91 89 LYS A O 1
ATOM 724 N N . ARG A 1 90 ? 3.473 4.785 -21.673 1.00 60.56 90 ARG A N 1
ATOM 725 C CA . ARG A 1 90 ? 4.718 4.397 -22.369 1.00 60.56 90 ARG A CA 1
ATOM 726 C C . ARG A 1 90 ? 4.906 2.886 -22.502 1.00 60.56 90 ARG A C 1
ATOM 728 O O . ARG A 1 90 ? 5.841 2.459 -23.170 1.00 60.56 90 ARG A O 1
ATOM 735 N N . THR A 1 91 ? 4.055 2.090 -21.867 1.00 60.78 91 THR A N 1
ATOM 736 C CA . THR A 1 91 ? 4.179 0.630 -21.841 1.00 60.78 91 THR A CA 1
ATOM 737 C C . THR A 1 91 ? 3.266 0.054 -22.928 1.00 60.78 91 THR A C 1
ATOM 739 O O . THR A 1 91 ? 2.140 0.536 -23.070 1.00 60.78 91 THR A O 1
ATOM 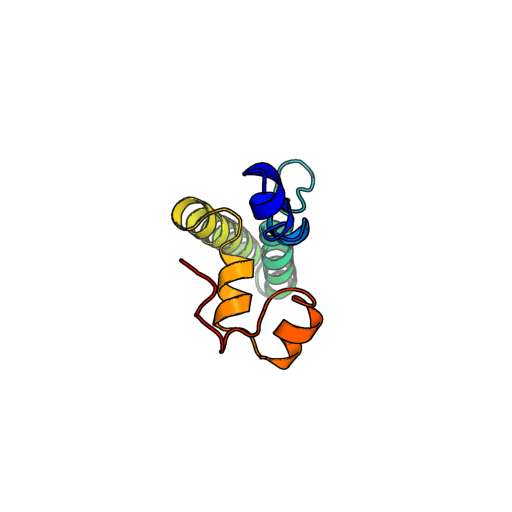742 N N . PRO A 1 92 ? 3.709 -0.929 -23.736 1.00 62.75 92 PRO A N 1
ATOM 743 C CA . PRO A 1 92 ? 2.845 -1.550 -24.745 1.00 62.75 92 PRO A CA 1
ATOM 744 C C . PRO A 1 92 ? 1.594 -2.161 -24.093 1.00 62.75 92 PRO A C 1
ATOM 746 O O . PRO A 1 92 ? 1.622 -2.493 -22.909 1.00 62.75 92 PRO A O 1
ATOM 749 N N . SER A 1 93 ? 0.487 -2.306 -24.836 1.00 61.41 93 SER A N 1
ATOM 750 C CA . SER A 1 93 ? -0.739 -2.894 -24.266 1.00 61.41 93 SER A CA 1
ATOM 751 C C . SER A 1 93 ? -0.501 -4.331 -23.789 1.00 61.41 93 SER A C 1
ATOM 753 O O . SER A 1 93 ? 0.310 -5.053 -24.369 1.00 61.41 93 SER A O 1
ATOM 755 N N . SER A 1 94 ? -1.231 -4.757 -22.754 1.00 59.03 94 SER A N 1
ATOM 756 C CA . SER A 1 94 ? -1.133 -6.100 -22.149 1.00 59.03 94 SER A CA 1
ATOM 757 C C . SER A 1 94 ? -1.328 -7.241 -23.166 1.00 59.03 94 SER A C 1
ATOM 759 O O . SER A 1 94 ? -0.748 -8.322 -23.055 1.00 59.03 94 SER A O 1
ATOM 761 N N . THR A 1 95 ? -2.066 -6.972 -24.248 1.00 58.84 95 THR A N 1
ATOM 762 C CA . THR A 1 95 ? -2.270 -7.870 -25.397 1.00 58.84 95 THR A CA 1
ATOM 763 C C . THR A 1 95 ? -0.969 -8.233 -26.128 1.00 58.84 95 THR A C 1
ATOM 765 O O . THR A 1 95 ? -0.875 -9.272 -26.780 1.00 58.84 95 THR A O 1
ATOM 768 N N . LYS A 1 96 ? 0.052 -7.378 -26.042 1.00 56.06 96 LYS A N 1
ATOM 769 C CA . LYS A 1 96 ? 1.311 -7.472 -26.782 1.00 56.06 96 LYS A CA 1
ATOM 770 C C . LYS A 1 96 ? 2.405 -8.047 -25.881 1.00 56.06 96 LYS A C 1
ATOM 772 O O . LYS A 1 96 ? 3.314 -7.336 -25.483 1.00 56.06 96 LYS A O 1
ATOM 777 N N . LYS A 1 97 ? 2.322 -9.348 -25.567 1.00 54.59 97 LYS A N 1
ATOM 778 C CA . LYS A 1 97 ? 3.191 -10.082 -24.610 1.00 54.59 97 LYS A CA 1
ATOM 779 C C . LYS A 1 97 ? 4.678 -10.220 -24.985 1.00 54.59 97 LYS A C 1
ATOM 781 O O . LYS A 1 97 ? 5.440 -10.805 -24.229 1.00 54.59 97 LYS A O 1
ATOM 786 N N . TYR A 1 98 ? 5.114 -9.700 -26.126 1.00 56.38 98 TYR A N 1
ATOM 787 C CA . TYR A 1 98 ? 6.452 -9.945 -26.686 1.00 56.38 98 TYR A CA 1
ATOM 788 C C . TYR A 1 98 ? 7.598 -9.144 -26.040 1.00 56.38 98 TYR A C 1
ATOM 790 O O . TYR A 1 98 ? 8.740 -9.269 -26.462 1.00 56.38 98 TYR A O 1
ATOM 798 N N . TRP A 1 99 ? 7.310 -8.301 -25.048 1.00 53.22 99 TRP A N 1
ATOM 799 C CA . TRP A 1 99 ? 8.288 -7.411 -24.405 1.00 53.22 99 TRP A CA 1
ATOM 800 C C . TRP A 1 99 ? 8.834 -7.939 -23.069 1.00 53.22 99 TRP A C 1
ATOM 802 O O . TRP A 1 99 ? 9.663 -7.279 -22.451 1.00 53.22 99 TRP A O 1
ATOM 812 N N . ILE A 1 100 ? 8.373 -9.112 -22.626 1.00 46.38 100 ILE A N 1
ATOM 813 C CA . ILE A 1 100 ? 8.903 -9.818 -21.457 1.00 46.38 100 ILE A CA 1
ATOM 814 C C . ILE A 1 100 ? 9.706 -11.006 -21.992 1.00 46.38 100 ILE A C 1
ATOM 816 O O . ILE A 1 100 ? 9.147 -12.072 -22.244 1.00 46.38 100 ILE A O 1
ATOM 820 N N . TYR A 1 101 ? 10.996 -10.775 -22.227 1.00 37.47 101 TYR A N 1
ATOM 821 C CA . TYR A 1 101 ? 12.035 -11.790 -22.404 1.00 37.47 101 TYR A CA 1
ATOM 822 C C . TYR A 1 101 ? 13.282 -11.340 -21.650 1.00 37.47 101 TYR A C 1
ATOM 824 O O . TYR A 1 101 ? 13.594 -10.129 -21.726 1.00 37.47 101 TYR A O 1
#

Secondary structure (DSSP, 8-state):
--HHHHHHHT---HHHH---EETTEEHHHHHHHHHHHHHHHTT-HHHHHHHHHHHHHHHHHHHHHH-TTHHHHHHHHHS-HHHHHHH-TTSPPTT-GGG--

InterPro domains:
  IPR009838 Type IV conjugative transfer system, protein TraL [PF07178] (11-99)
  IPR009838 Type IV conjugative transfer system, protein TraL [TIGR02762] (10-100)

Organism: NCBI:txid47951

Sequence (101 aa):
MDYQDKQALFTFPNYLQSGINIAGFPIDEILPSILVFALLFNFNKIVAIAGCIGLFLCIRSLKIRFGSRFIVHFMYWFGDDNANKTVFKRTPSSTKKYWIY

pLDDT: mean 70.74, std 15.1, range [37.47, 92.31]

Radius of gyration: 17.49 Å; chains: 1; bounding box: 48×21×47 Å

Foldseek 3Di:
DDPVVVV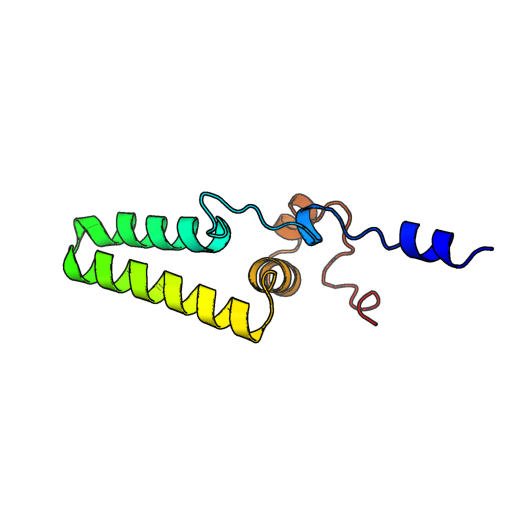VVVPQPVVRVDFDDDPNHGPVLQVVLVVQLVVCVVPDNVCSVVSSVVSSVVLVVVCVVVNVCSVVVCCQQPNDQVVCCVVPVPDDHNVCPPPPD